Protein AF-A0AAE3HCR5-F1 (afdb_monomer_lite)

Radius of gyration: 21.52 Å; chains: 1; bounding box: 44×26×57 Å

Organism: NCBI:txid502115

Foldseek 3Di:
DVVQADPVRHGDPVDPDDDDDDPVRVVVVVVVVVVLVVLVVVLLVVLLVVLVVVVVVHLAAEDDDDDVVVQQAFAPDWDADPVPRHIDGRGGCNVVCSNNVVVSSQVSNQVVSVVVVHGYD

pLDDT: mean 94.19, std 2.95, range [85.88, 98.5]

Sequence (121 aa):
NPNKYNEDGTIKRENKDRWVKSNKYIKTQNELRELQRKQADIRKQNHEELANYILGLGNKIYVEDMNYKGLQSKAKETTINKKTGKYNKKKRFGKSLANKAPSMFLTILDNKLKFNGEELY

Structure (mmCIF, N/CA/C/O backbone):
data_AF-A0AAE3HCR5-F1
#
_entry.id   AF-A0AAE3HCR5-F1
#
loop_
_atom_site.group_PDB
_atom_site.id
_atom_site.type_symbol
_atom_site.label_atom_id
_atom_site.label_alt_id
_atom_site.label_comp_id
_atom_site.label_asym_id
_atom_site.label_entity_id
_atom_site.label_seq_id
_atom_site.pdbx_PDB_ins_code
_at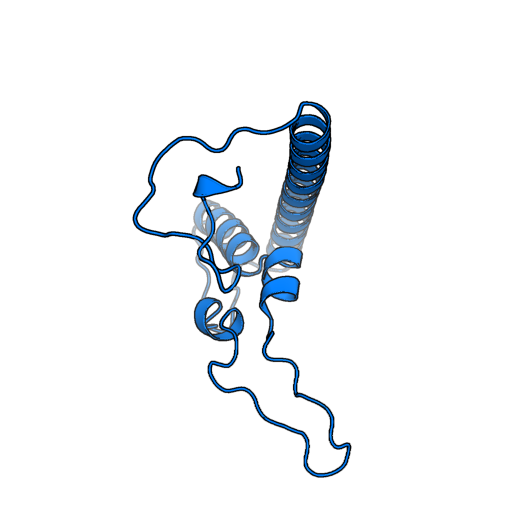om_site.Cartn_x
_atom_site.Cartn_y
_atom_site.Cartn_z
_atom_site.occupancy
_atom_site.B_iso_or_equiv
_atom_site.auth_seq_id
_atom_site.auth_comp_id
_atom_site.auth_asym_id
_atom_site.auth_atom_id
_atom_site.pdbx_PDB_model_num
ATOM 1 N N . ASN A 1 1 ? 21.979 -4.241 -21.817 1.00 88.94 1 ASN A N 1
ATOM 2 C CA . ASN A 1 1 ? 21.307 -5.559 -21.723 1.00 88.94 1 ASN A CA 1
ATOM 3 C C . ASN A 1 1 ? 20.598 -5.989 -23.023 1.00 88.94 1 ASN A C 1
ATOM 5 O O . ASN A 1 1 ? 19.453 -6.415 -22.922 1.00 88.94 1 ASN A O 1
ATOM 9 N N . PRO A 1 2 ? 21.206 -5.929 -24.228 1.00 85.88 2 PRO A N 1
ATOM 10 C CA . PRO A 1 2 ? 20.514 -6.367 -25.455 1.00 85.88 2 PRO A CA 1
ATOM 11 C C . PRO A 1 2 ? 20.067 -7.837 -25.408 1.00 85.88 2 PRO A C 1
ATOM 13 O O . PRO A 1 2 ? 18.926 -8.154 -25.719 1.00 85.88 2 PRO A O 1
ATOM 16 N N . ASN A 1 3 ? 20.910 -8.715 -24.855 1.00 89.19 3 ASN A N 1
ATOM 17 C CA . ASN A 1 3 ? 20.664 -10.163 -24.761 1.00 89.19 3 ASN A CA 1
ATOM 18 C C . ASN A 1 3 ? 19.490 -10.556 -23.837 1.00 89.19 3 ASN A C 1
ATOM 20 O O . ASN A 1 3 ? 19.160 -11.735 -23.720 1.00 89.19 3 ASN A O 1
ATOM 24 N N . LYS A 1 4 ? 18.871 -9.581 -23.156 1.00 91.44 4 LYS A N 1
ATOM 25 C CA . LYS A 1 4 ? 17.709 -9.777 -22.279 1.00 91.44 4 LYS A CA 1
ATOM 26 C C . LYS A 1 4 ? 16.367 -9.634 -22.995 1.00 91.44 4 LYS A C 1
ATOM 28 O O . LYS A 1 4 ? 15.339 -9.860 -22.359 1.00 91.44 4 LYS A O 1
ATOM 33 N N . TYR A 1 5 ? 16.364 -9.275 -24.276 1.00 93.56 5 TYR A N 1
ATOM 34 C CA . TYR A 1 5 ? 15.147 -9.043 -25.049 1.00 93.56 5 TYR A CA 1
ATOM 35 C C . TYR A 1 5 ? 15.050 -9.983 -26.254 1.00 93.56 5 TYR A C 1
ATOM 37 O O . TYR A 1 5 ? 16.062 -10.402 -26.825 1.00 93.56 5 TYR A O 1
ATOM 45 N N . ASN A 1 6 ? 13.816 -10.349 -26.585 1.00 93.19 6 ASN A N 1
ATOM 46 C CA . ASN A 1 6 ? 13.409 -10.976 -27.836 1.00 93.19 6 ASN A CA 1
ATOM 47 C C . ASN A 1 6 ? 13.435 -9.942 -28.966 1.00 93.19 6 ASN A C 1
ATOM 49 O O . ASN A 1 6 ? 13.497 -8.739 -28.710 1.00 93.19 6 ASN A O 1
ATOM 53 N N . GLU A 1 7 ? 13.373 -10.412 -30.209 1.00 91.19 7 GLU A N 1
ATOM 54 C CA . GLU A 1 7 ? 13.332 -9.534 -31.386 1.00 91.19 7 GLU A CA 1
ATOM 55 C C . GLU A 1 7 ? 12.094 -8.625 -31.385 1.00 91.19 7 GLU A C 1
ATOM 57 O O . GLU A 1 7 ? 12.177 -7.465 -31.773 1.00 91.19 7 GLU A O 1
ATOM 62 N N . ASP A 1 8 ? 10.975 -9.103 -30.831 1.00 91.19 8 ASP A N 1
ATOM 63 C CA . ASP A 1 8 ? 9.739 -8.333 -30.624 1.00 91.19 8 ASP A CA 1
ATOM 64 C C . ASP A 1 8 ? 9.812 -7.326 -29.450 1.00 91.19 8 ASP A C 1
ATOM 66 O O . ASP A 1 8 ? 8.821 -6.681 -29.103 1.00 91.19 8 ASP A O 1
ATOM 70 N N . GLY A 1 9 ? 10.975 -7.200 -28.800 1.00 87.75 9 GLY A N 1
ATOM 71 C CA . GLY A 1 9 ? 11.207 -6.305 -27.666 1.00 87.75 9 GLY A CA 1
ATOM 72 C C . GLY A 1 9 ? 10.656 -6.809 -26.329 1.00 87.75 9 GLY A C 1
ATOM 73 O O . GLY A 1 9 ? 10.784 -6.118 -25.312 1.00 87.75 9 GLY A O 1
ATOM 74 N N . THR A 1 10 ? 10.066 -8.006 -26.274 1.00 91.75 10 THR A N 1
ATOM 75 C CA . THR A 1 10 ? 9.636 -8.614 -25.010 1.00 91.75 10 THR A CA 1
ATOM 76 C C . THR A 1 10 ? 10.829 -9.159 -24.222 1.00 91.75 10 THR A C 1
ATOM 78 O O . THR A 1 10 ? 11.900 -9.423 -24.762 1.00 91.75 10 THR A O 1
ATOM 81 N N . ILE A 1 11 ? 10.688 -9.296 -22.901 1.00 92.94 11 ILE A N 1
ATOM 82 C CA . ILE A 1 11 ? 11.777 -9.795 -22.049 1.00 92.94 11 ILE A CA 1
ATOM 83 C C . ILE A 1 11 ? 11.957 -11.305 -22.266 1.00 92.94 11 ILE A C 1
ATOM 85 O O . ILE A 1 11 ? 11.013 -12.074 -22.061 1.00 92.94 11 ILE A O 1
ATOM 89 N N . LYS A 1 12 ? 13.190 -11.734 -22.563 1.00 93.88 12 LYS A N 1
ATOM 90 C CA . LYS A 1 12 ? 13.605 -13.146 -22.594 1.00 93.88 12 LYS A CA 1
ATOM 91 C C . LYS A 1 12 ? 13.543 -13.741 -21.189 1.00 93.88 12 LYS A C 1
ATOM 93 O O . LYS A 1 12 ? 14.440 -13.517 -20.378 1.00 93.88 12 LYS A O 1
ATOM 98 N N . ARG A 1 13 ? 12.485 -14.501 -20.892 1.00 90.38 13 ARG A N 1
ATOM 99 C CA . ARG A 1 13 ? 12.253 -15.094 -19.558 1.00 90.38 13 ARG A CA 1
ATOM 100 C C . ARG A 1 13 ? 13.227 -16.219 -19.206 1.00 90.38 13 ARG A C 1
ATOM 102 O O . ARG A 1 13 ? 13.480 -16.446 -18.028 1.00 90.38 13 ARG A O 1
ATOM 109 N N . GLU A 1 14 ? 13.767 -16.898 -20.211 1.00 91.44 14 GLU A N 1
ATOM 110 C CA . GLU A 1 14 ? 14.727 -17.995 -20.040 1.00 91.44 14 GLU A CA 1
ATOM 111 C C . GLU A 1 14 ?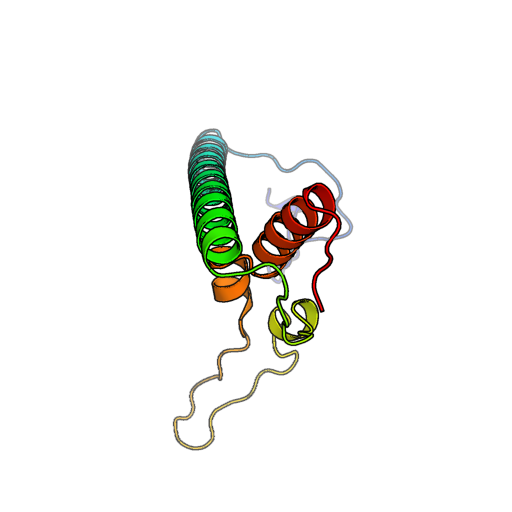 16.097 -17.496 -19.564 1.00 91.44 14 GLU A C 1
ATOM 113 O O . GLU A 1 14 ? 16.792 -18.186 -18.821 1.00 91.44 14 GLU A O 1
ATOM 118 N N . ASN A 1 15 ? 16.469 -16.263 -19.927 1.00 90.38 15 ASN A N 1
ATOM 119 C CA . ASN A 1 15 ? 17.758 -15.694 -19.559 1.00 90.38 15 ASN A CA 1
ATOM 120 C C . ASN A 1 15 ? 17.747 -15.152 -18.114 1.00 90.38 15 ASN A C 1
ATOM 122 O O . ASN A 1 15 ? 17.312 -14.023 -17.848 1.00 90.38 15 ASN A O 1
ATOM 126 N N . LYS A 1 16 ? 18.331 -15.928 -17.193 1.00 88.62 16 LYS A N 1
ATOM 127 C CA . LYS A 1 16 ? 18.408 -15.636 -15.749 1.00 88.62 16 LYS A CA 1
ATOM 128 C C . LYS A 1 16 ? 19.641 -14.840 -15.299 1.00 88.62 16 LYS A C 1
ATOM 13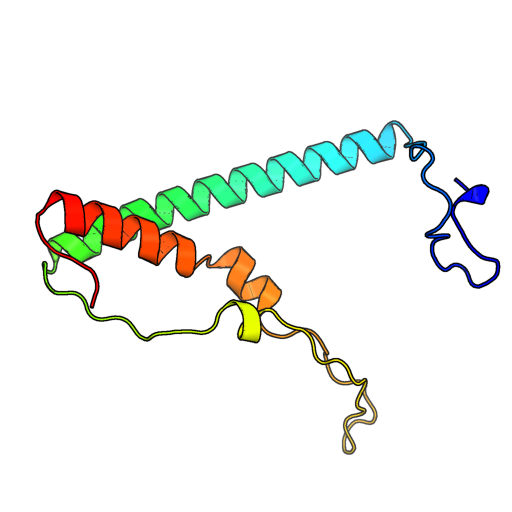0 O O . LYS A 1 16 ? 19.761 -14.565 -14.107 1.00 88.62 16 LYS A O 1
ATOM 135 N N . ASP A 1 17 ? 20.518 -14.416 -16.212 1.00 91.25 17 ASP A N 1
ATOM 136 C CA . ASP A 1 17 ? 21.712 -13.632 -15.851 1.00 91.25 17 ASP A CA 1
ATOM 137 C C . ASP A 1 17 ? 21.361 -12.341 -15.091 1.00 91.25 17 ASP A C 1
ATOM 139 O O . ASP A 1 17 ? 20.255 -11.794 -15.199 1.00 91.25 17 ASP A O 1
ATOM 143 N N . ARG A 1 18 ? 22.321 -11.785 -14.354 1.00 90.06 18 ARG A N 1
ATOM 144 C CA . ARG A 1 18 ? 22.108 -10.513 -13.655 1.00 90.06 18 ARG A CA 1
ATOM 145 C C . ARG A 1 18 ? 21.920 -9.364 -14.652 1.00 90.06 18 ARG A C 1
ATOM 147 O O . ARG A 1 18 ? 22.567 -9.299 -15.692 1.00 90.06 18 ARG A O 1
ATOM 154 N N . TRP A 1 19 ? 21.033 -8.427 -14.319 1.00 92.06 19 TRP A N 1
ATOM 155 C CA . TRP A 1 19 ? 20.869 -7.195 -15.091 1.00 92.06 19 TRP A CA 1
ATOM 156 C C . TRP A 1 19 ? 22.067 -6.275 -14.866 1.00 92.06 19 TRP A C 1
ATOM 158 O O . TRP A 1 19 ? 22.335 -5.885 -13.729 1.00 92.06 19 TRP A O 1
ATOM 168 N N . VAL A 1 20 ? 22.733 -5.862 -15.944 1.00 93.81 20 VAL A N 1
ATOM 169 C CA . VAL A 1 20 ? 23.766 -4.825 -15.878 1.00 93.81 20 VAL A CA 1
ATOM 170 C C . VAL A 1 20 ? 23.069 -3.470 -15.795 1.00 93.81 20 VAL A C 1
ATOM 172 O O . VAL A 1 20 ? 22.333 -3.079 -16.704 1.00 93.81 20 VAL A O 1
ATOM 175 N N . LYS A 1 21 ? 23.253 -2.758 -14.685 1.00 94.38 21 LYS A N 1
ATOM 176 C CA . LYS A 1 21 ? 22.616 -1.462 -14.421 1.00 94.38 21 LYS A CA 1
ATOM 177 C C . LYS A 1 21 ? 23.658 -0.354 -14.505 1.00 94.38 21 LYS A C 1
ATOM 179 O O . LYS A 1 21 ? 24.747 -0.503 -13.968 1.00 94.38 21 LYS A O 1
ATOM 184 N N . SER A 1 22 ? 23.320 0.760 -15.151 1.00 95.81 22 SER A N 1
ATOM 185 C CA . SER A 1 22 ? 24.189 1.941 -15.159 1.00 95.81 22 SER A CA 1
ATOM 186 C C . SER A 1 22 ? 24.161 2.653 -13.803 1.00 95.81 22 SER A C 1
ATOM 188 O O . SER A 1 22 ? 23.160 2.595 -13.084 1.00 95.81 22 SER A O 1
ATOM 190 N N . ASN A 1 23 ? 25.220 3.397 -13.475 1.00 97.44 23 ASN A N 1
ATOM 191 C CA . ASN A 1 23 ? 25.289 4.172 -12.228 1.00 97.44 23 ASN A CA 1
ATOM 192 C C . ASN A 1 23 ? 24.119 5.161 -12.093 1.00 97.44 23 ASN A C 1
ATOM 194 O O . ASN A 1 23 ? 23.521 5.281 -11.024 1.00 97.44 23 ASN A O 1
ATOM 198 N N . LYS A 1 24 ? 23.721 5.805 -13.200 1.00 97.56 24 LYS A N 1
ATOM 199 C CA . LYS A 1 24 ? 22.550 6.695 -13.239 1.00 97.56 24 LYS A CA 1
ATOM 200 C C . LYS A 1 24 ? 21.255 5.955 -12.892 1.00 97.56 24 LYS A C 1
ATOM 202 O O . LYS A 1 24 ? 20.471 6.454 -12.093 1.00 97.56 24 LYS A O 1
ATOM 207 N N . TYR A 1 25 ? 21.051 4.756 -13.443 1.00 96.50 25 TYR A N 1
ATOM 208 C CA . TYR A 1 25 ? 19.881 3.935 -13.121 1.00 96.50 25 TYR A CA 1
ATOM 209 C C . TYR A 1 25 ? 19.849 3.555 -11.636 1.00 96.50 25 TYR A C 1
ATOM 211 O O . TYR A 1 25 ? 18.803 3.662 -10.999 1.00 96.50 25 TYR A O 1
ATOM 219 N N . ILE A 1 26 ? 20.990 3.140 -11.073 1.00 97.69 26 ILE A N 1
ATOM 220 C CA . ILE A 1 26 ? 21.098 2.777 -9.651 1.00 97.69 26 ILE A CA 1
ATOM 221 C C . ILE A 1 26 ? 20.740 3.974 -8.764 1.00 97.69 26 ILE A C 1
ATOM 223 O O . ILE A 1 26 ? 19.964 3.815 -7.821 1.00 97.69 26 ILE A O 1
ATOM 227 N N . LYS A 1 27 ? 21.238 5.172 -9.097 1.00 98.25 27 LYS A N 1
ATOM 228 C CA . LYS A 1 27 ? 20.910 6.410 -8.379 1.00 98.25 27 LYS A CA 1
ATOM 229 C C . LYS A 1 27 ? 19.400 6.666 -8.356 1.00 98.25 27 LYS A C 1
ATOM 231 O O . LYS A 1 27 ? 18.821 6.751 -7.276 1.00 98.25 27 LYS A O 1
ATOM 236 N N . THR A 1 28 ? 18.745 6.678 -9.518 1.00 98.12 28 THR A N 1
ATOM 237 C CA . THR A 1 28 ? 17.287 6.876 -9.610 1.00 98.12 28 THR A CA 1
ATOM 238 C C . THR A 1 28 ? 16.501 5.779 -8.885 1.00 98.12 28 THR A C 1
ATOM 240 O O . THR A 1 28 ? 15.486 6.054 -8.247 1.00 98.12 28 THR A O 1
ATOM 243 N N . GLN A 1 29 ? 16.965 4.527 -8.937 1.00 97.38 29 GLN A N 1
ATOM 244 C CA . GLN A 1 29 ? 16.333 3.426 -8.210 1.00 97.38 29 GLN A CA 1
ATOM 245 C C . GLN A 1 29 ? 16.386 3.646 -6.687 1.00 97.38 29 GLN A C 1
ATOM 247 O O . GLN A 1 29 ? 15.401 3.379 -5.997 1.00 97.38 29 GLN A O 1
ATOM 252 N N . ASN A 1 30 ? 17.516 4.125 -6.160 1.00 98.25 30 ASN A N 1
ATOM 253 C CA . ASN A 1 30 ? 17.672 4.421 -4.735 1.00 98.25 30 ASN A CA 1
ATOM 254 C C . ASN A 1 30 ? 16.818 5.623 -4.305 1.00 98.25 30 ASN A C 1
ATOM 256 O O . ASN A 1 30 ? 16.167 5.555 -3.267 1.00 98.25 30 ASN A O 1
ATOM 260 N N . GLU A 1 31 ? 16.746 6.675 -5.123 1.00 98.44 31 GLU A N 1
ATOM 261 C CA . GLU A 1 31 ? 15.861 7.825 -4.880 1.00 98.44 31 GLU A CA 1
ATOM 262 C C . GLU A 1 31 ? 14.391 7.389 -4.798 1.00 98.44 31 GLU A C 1
ATOM 264 O O . GLU A 1 31 ? 13.683 7.737 -3.852 1.00 98.44 31 GLU A O 1
ATOM 269 N N . LEU A 1 32 ? 13.939 6.552 -5.739 1.00 97.81 32 LEU A N 1
ATOM 270 C CA . LEU A 1 32 ? 12.589 5.993 -5.712 1.00 97.81 32 LEU A CA 1
ATOM 271 C C . LEU A 1 32 ? 12.342 5.154 -4.450 1.00 97.81 32 LEU A C 1
ATOM 273 O O . LEU A 1 32 ? 11.270 5.264 -3.852 1.00 97.81 32 LEU A O 1
ATOM 277 N N . ARG A 1 33 ? 13.318 4.336 -4.036 1.00 97.94 33 ARG A N 1
ATOM 278 C CA . ARG A 1 33 ? 13.222 3.528 -2.812 1.00 97.94 33 ARG A CA 1
ATOM 279 C C . ARG A 1 33 ? 13.037 4.415 -1.583 1.00 97.94 33 ARG A C 1
ATOM 281 O O . ARG A 1 33 ? 12.136 4.150 -0.792 1.00 97.94 33 ARG A O 1
ATOM 288 N N . GLU A 1 34 ? 13.835 5.470 -1.444 1.00 98.44 34 GLU A N 1
ATOM 289 C CA . GLU A 1 34 ? 13.727 6.386 -0.303 1.00 98.44 34 GLU A CA 1
ATOM 290 C C . GLU A 1 34 ? 12.383 7.114 -0.267 1.00 98.44 34 GLU A C 1
ATOM 292 O O . GLU A 1 34 ? 11.770 7.232 0.794 1.00 98.44 34 GLU A O 1
ATOM 297 N N . LEU A 1 35 ? 11.870 7.548 -1.420 1.00 97.88 35 LEU A N 1
ATOM 298 C CA . LEU A 1 35 ? 10.535 8.146 -1.499 1.00 97.88 35 LEU A CA 1
ATOM 299 C C . LEU A 1 35 ? 9.445 7.157 -1.071 1.00 97.88 35 LEU A C 1
ATOM 301 O O . LEU A 1 35 ? 8.534 7.518 -0.328 1.00 97.88 35 LEU A O 1
ATOM 305 N N . GLN A 1 36 ? 9.540 5.903 -1.514 1.00 96.31 36 GLN A N 1
ATOM 306 C CA . GLN A 1 36 ? 8.587 4.858 -1.144 1.00 96.31 36 GLN A CA 1
ATOM 307 C C . GLN A 1 36 ? 8.654 4.508 0.345 1.00 96.31 36 GLN A C 1
ATOM 309 O O . GLN A 1 36 ? 7.598 4.327 0.953 1.00 96.31 36 GLN A O 1
ATOM 314 N N . ARG A 1 37 ? 9.858 4.464 0.933 1.00 97.94 37 ARG A N 1
ATOM 315 C CA . ARG A 1 37 ? 10.061 4.267 2.375 1.00 97.94 37 ARG A CA 1
ATOM 316 C C . ARG A 1 37 ? 9.386 5.380 3.171 1.00 97.94 37 ARG A C 1
ATOM 318 O O . ARG A 1 37 ? 8.507 5.089 3.971 1.00 97.94 37 ARG A O 1
ATOM 325 N N . LYS A 1 38 ? 9.694 6.646 2.865 1.00 98.06 38 LYS A N 1
ATOM 326 C CA . LYS A 1 38 ? 9.074 7.811 3.525 1.00 98.06 38 LYS A CA 1
ATOM 327 C C . LYS A 1 38 ? 7.548 7.779 3.435 1.00 98.06 38 LYS A C 1
ATOM 329 O O . LYS A 1 38 ? 6.862 8.022 4.419 1.00 98.06 38 LYS A O 1
ATOM 334 N N . GLN A 1 39 ? 7.001 7.439 2.267 1.00 96.31 39 GLN A N 1
ATOM 335 C CA . GLN A 1 39 ? 5.553 7.304 2.108 1.00 96.31 39 GLN A CA 1
ATOM 336 C C . GLN A 1 39 ? 4.968 6.157 2.942 1.00 96.31 39 GLN A C 1
ATOM 338 O O . GLN A 1 39 ? 3.832 6.267 3.390 1.00 96.31 39 GLN A O 1
ATOM 343 N N . ALA A 1 40 ? 5.688 5.044 3.106 1.00 96.44 40 ALA A N 1
ATOM 344 C CA . ALA A 1 40 ? 5.247 3.940 3.954 1.00 96.44 40 ALA A CA 1
ATOM 345 C C . ALA A 1 40 ? 5.245 4.331 5.435 1.00 96.44 40 ALA A C 1
ATOM 347 O O . ALA A 1 40 ? 4.253 4.067 6.110 1.00 96.44 40 ALA A O 1
ATOM 348 N N . ASP A 1 41 ? 6.290 5.024 5.887 1.00 97.81 41 ASP A N 1
ATOM 349 C CA . ASP A 1 41 ? 6.416 5.503 7.265 1.00 97.81 41 ASP A CA 1
ATOM 350 C C . ASP A 1 41 ? 5.279 6.475 7.615 1.00 97.81 41 ASP A C 1
ATOM 352 O O . ASP A 1 41 ? 4.574 6.264 8.599 1.00 97.81 41 ASP A O 1
ATOM 356 N N . ILE A 1 42 ? 5.007 7.459 6.745 1.00 97.31 42 ILE A N 1
ATOM 357 C CA . ILE A 1 42 ? 3.894 8.412 6.925 1.00 97.31 42 ILE A CA 1
ATOM 358 C C . ILE A 1 42 ? 2.544 7.688 6.980 1.00 97.31 42 ILE A C 1
ATOM 360 O O . ILE A 1 42 ? 1.710 7.995 7.825 1.00 97.31 42 ILE A O 1
ATOM 364 N N . ARG A 1 43 ? 2.304 6.706 6.098 1.00 97.19 43 ARG A N 1
ATOM 365 C CA . ARG A 1 43 ? 1.049 5.935 6.133 1.00 97.19 43 ARG A CA 1
ATOM 366 C C . ARG A 1 43 ? 0.888 5.186 7.448 1.00 97.19 43 ARG A C 1
ATOM 368 O O . ARG A 1 43 ? -0.205 5.191 7.997 1.00 97.19 43 ARG A O 1
ATOM 375 N N . LYS A 1 44 ? 1.956 4.549 7.936 1.00 97.94 44 LYS A N 1
ATOM 376 C CA . LYS A 1 44 ? 1.921 3.836 9.212 1.00 97.94 44 LYS A CA 1
ATOM 377 C C . LYS A 1 44 ? 1.616 4.801 10.354 1.00 97.94 44 LYS A C 1
ATOM 379 O O . LYS A 1 44 ? 0.713 4.522 11.128 1.00 97.94 44 LYS A O 1
ATOM 384 N N . GLN A 1 45 ? 2.311 5.935 10.418 1.00 98.25 45 GLN A N 1
ATOM 385 C CA . GLN A 1 45 ? 2.089 6.942 11.453 1.00 98.25 45 GLN A CA 1
ATOM 386 C C . GLN A 1 45 ? 0.637 7.440 11.462 1.00 98.25 45 GLN A C 1
ATOM 388 O O . GLN A 1 45 ? -0.021 7.379 12.495 1.00 98.25 45 GLN A O 1
ATOM 393 N N . ASN A 1 46 ? 0.106 7.832 10.302 1.00 98.19 46 ASN A N 1
ATOM 394 C CA . ASN A 1 46 ? -1.279 8.294 10.192 1.00 98.19 46 ASN A CA 1
ATOM 395 C C . ASN A 1 46 ? -2.287 7.218 10.633 1.00 98.19 46 ASN A C 1
ATOM 397 O O . ASN A 1 46 ? -3.318 7.534 11.219 1.00 98.19 46 ASN A O 1
ATOM 401 N N . HIS A 1 47 ? -2.004 5.945 10.343 1.00 98.50 47 HIS A N 1
ATOM 402 C CA . HIS A 1 47 ? -2.859 4.826 10.744 1.00 98.50 47 HIS A CA 1
ATOM 403 C C . HIS A 1 47 ? -2.818 4.566 12.249 1.00 98.50 47 HIS A C 1
ATOM 405 O O . HIS A 1 47 ? -3.855 4.270 12.832 1.00 98.50 47 HIS A O 1
ATOM 411 N N . GLU A 1 48 ? -1.652 4.700 12.880 1.00 98.19 48 GLU A N 1
ATOM 412 C CA . GLU A 1 48 ? -1.503 4.614 14.338 1.00 98.19 48 GLU A CA 1
ATOM 413 C C . GLU A 1 48 ? -2.279 5.734 15.044 1.00 98.19 48 GLU A C 1
ATOM 415 O O . GLU A 1 48 ? -3.014 5.469 15.996 1.00 98.19 48 GLU A O 1
ATOM 420 N N . GLU A 1 49 ? -2.156 6.970 14.549 1.00 98.38 49 GLU A N 1
ATOM 421 C CA . GLU A 1 49 ? -2.886 8.137 15.059 1.00 98.38 49 GLU A CA 1
ATOM 422 C C . GLU A 1 49 ? -4.402 7.952 14.919 1.00 98.38 49 GLU A C 1
ATOM 424 O O . GLU A 1 49 ? -5.142 8.129 15.888 1.00 98.38 49 GLU A O 1
ATOM 429 N N . LEU A 1 50 ? -4.863 7.521 13.741 1.00 97.94 50 LEU A N 1
ATOM 430 C CA . LEU A 1 50 ? -6.276 7.252 13.489 1.00 97.94 50 LEU A CA 1
ATOM 431 C C . LEU A 1 50 ? -6.815 6.126 14.380 1.00 97.94 50 LEU A C 1
ATOM 433 O O . LEU A 1 50 ? -7.919 6.239 14.905 1.00 97.94 50 LEU A O 1
ATOM 437 N N . ALA A 1 51 ? -6.048 5.052 14.570 1.00 97.44 51 ALA A N 1
ATOM 438 C CA . ALA A 1 51 ? -6.463 3.948 15.425 1.00 97.44 51 ALA A CA 1
ATOM 439 C C . ALA A 1 51 ? -6.598 4.395 16.889 1.00 97.44 51 ALA A C 1
ATOM 441 O O . ALA A 1 51 ? -7.604 4.095 17.523 1.00 97.44 51 ALA A O 1
ATOM 442 N N . ASN A 1 52 ? -5.642 5.176 17.405 1.00 97.00 52 ASN A N 1
ATOM 443 C CA . ASN A 1 52 ? -5.737 5.748 18.752 1.00 97.00 52 ASN A CA 1
ATOM 444 C C . ASN A 1 52 ? -6.961 6.666 18.898 1.00 97.00 52 ASN A C 1
ATOM 446 O O . ASN A 1 52 ? -7.657 6.599 19.908 1.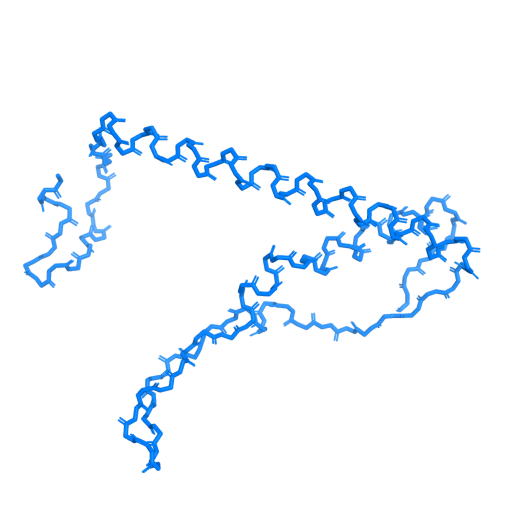00 97.00 52 ASN A O 1
ATOM 450 N N . TYR A 1 53 ? -7.238 7.498 17.888 1.00 97.94 53 TYR A N 1
ATOM 451 C CA . TYR A 1 53 ? -8.421 8.355 17.878 1.00 97.94 53 TYR A CA 1
ATOM 452 C C . TYR A 1 53 ? -9.715 7.538 17.966 1.00 97.94 53 TYR A C 1
ATOM 454 O O . TYR A 1 53 ? -10.563 7.830 18.803 1.00 97.94 53 TYR A O 1
ATOM 462 N N . ILE A 1 54 ? -9.846 6.483 17.157 1.00 96.38 54 ILE A N 1
ATOM 463 C CA . ILE A 1 54 ? -11.041 5.630 17.150 1.00 96.38 54 ILE A CA 1
ATOM 464 C C . ILE A 1 54 ? -11.221 4.902 18.486 1.00 96.38 54 ILE A C 1
ATOM 466 O O . ILE A 1 54 ? -12.338 4.846 18.989 1.00 96.38 54 ILE A O 1
ATOM 470 N N . LEU A 1 55 ? -10.141 4.410 19.101 1.00 94.94 55 LEU A N 1
ATOM 471 C CA . LEU A 1 55 ? -10.212 3.790 20.431 1.00 94.94 55 LEU A CA 1
ATOM 472 C C . LEU A 1 55 ? -10.670 4.769 21.515 1.00 94.94 55 LEU A C 1
ATOM 474 O O . LEU A 1 55 ? -11.319 4.362 22.473 1.00 94.94 55 LEU A O 1
ATOM 478 N N . GLY A 1 56 ? -10.363 6.059 21.355 1.00 95.06 56 GLY A N 1
ATOM 479 C CA . GLY A 1 56 ? -10.893 7.112 22.220 1.00 95.06 56 GLY A CA 1
ATOM 480 C C . GLY A 1 56 ? -12.400 7.342 22.060 1.00 95.06 56 GLY A C 1
ATOM 481 O O . GLY A 1 56 ? -13.025 7.884 22.966 1.00 95.06 56 GLY A O 1
ATOM 482 N N . LEU A 1 57 ? -12.991 6.929 20.933 1.00 95.56 57 LEU A N 1
ATOM 483 C CA . LEU A 1 57 ? -14.432 7.026 20.680 1.00 95.56 57 LEU A CA 1
ATOM 484 C C . LEU A 1 57 ? -15.200 5.794 21.176 1.00 95.56 57 LEU A C 1
ATOM 486 O O . LEU A 1 57 ? -16.367 5.917 21.543 1.00 95.56 57 LEU A O 1
ATOM 490 N N . GLY A 1 58 ? -14.574 4.616 21.185 1.00 92.75 58 GLY A N 1
ATOM 491 C CA . GLY A 1 58 ? -15.201 3.386 21.657 1.00 92.75 58 GLY A CA 1
ATOM 492 C C . GLY A 1 58 ? -14.352 2.135 21.439 1.00 92.75 58 GLY A C 1
ATOM 493 O O . GLY A 1 58 ? -13.342 2.150 20.739 1.00 92.75 58 GLY A O 1
ATOM 494 N N . ASN A 1 59 ? -14.792 1.034 22.047 1.00 89.31 59 ASN A N 1
ATOM 495 C CA . ASN A 1 59 ? -14.088 -0.251 22.062 1.00 89.31 59 ASN A CA 1
ATOM 496 C C . ASN A 1 59 ? -14.730 -1.333 21.174 1.00 89.31 59 ASN A C 1
ATOM 498 O O . ASN A 1 59 ? -14.064 -2.304 20.839 1.00 89.31 59 ASN A O 1
ATOM 502 N N . LYS A 1 60 ? -15.993 -1.163 20.757 1.00 94.25 60 LYS A N 1
ATOM 503 C CA . LYS A 1 60 ? -16.673 -2.067 19.815 1.00 94.25 60 LYS A CA 1
ATOM 504 C C . LYS A 1 60 ? -16.659 -1.481 18.412 1.00 94.25 60 LYS A C 1
ATOM 506 O O . LYS A 1 60 ? -17.313 -0.469 18.161 1.00 94.25 60 LYS A O 1
ATOM 511 N N . ILE A 1 61 ? -15.924 -2.120 17.508 1.00 94.56 61 ILE A N 1
ATOM 512 C CA . ILE A 1 61 ? -15.693 -1.617 16.152 1.00 94.56 61 ILE A CA 1
ATOM 513 C C . ILE A 1 61 ? -16.091 -2.685 15.142 1.00 94.56 61 ILE A C 1
ATOM 515 O O . ILE A 1 61 ? -15.593 -3.802 15.213 1.00 94.56 61 ILE A O 1
ATOM 519 N N . TYR A 1 62 ? -16.944 -2.300 14.192 1.00 95.00 62 TYR A N 1
ATOM 520 C CA . TYR A 1 62 ? -17.389 -3.144 13.086 1.00 95.00 62 TYR A CA 1
ATOM 521 C C . TYR A 1 62 ? -16.797 -2.640 11.771 1.00 95.00 62 TYR A C 1
ATOM 523 O O . TYR A 1 62 ? -16.792 -1.429 11.518 1.00 95.00 62 TYR A O 1
ATOM 531 N N . VAL A 1 63 ? -16.328 -3.548 10.921 1.00 94.38 63 VAL A N 1
ATOM 532 C CA . VAL A 1 63 ? -15.778 -3.238 9.601 1.00 94.38 63 VAL A CA 1
ATOM 533 C C . VAL A 1 63 ? -16.391 -4.112 8.513 1.00 94.38 63 VAL A C 1
ATOM 535 O O . VAL A 1 63 ? -16.838 -5.230 8.738 1.00 94.38 63 VAL A O 1
ATOM 538 N N . GLU A 1 64 ? -16.389 -3.603 7.286 1.00 93.56 64 GLU A N 1
ATOM 539 C CA . GLU A 1 64 ? -16.807 -4.390 6.129 1.00 93.56 64 GLU A CA 1
ATOM 540 C C . GLU A 1 64 ? -15.681 -5.330 5.677 1.00 93.56 64 GLU A C 1
ATOM 542 O O . GLU A 1 64 ? -14.543 -4.893 5.456 1.00 93.56 64 GLU A O 1
ATOM 547 N N . ASP A 1 65 ? -16.004 -6.608 5.457 1.00 90.19 65 ASP A N 1
ATOM 548 C CA . ASP A 1 65 ? -15.075 -7.532 4.806 1.00 90.19 65 ASP A CA 1
ATOM 549 C C . ASP A 1 65 ? -14.895 -7.150 3.326 1.00 90.19 65 ASP A C 1
ATOM 551 O O . ASP A 1 65 ? -15.844 -7.047 2.542 1.00 90.19 65 ASP A O 1
ATOM 555 N N . MET A 1 66 ? -13.641 -6.928 2.926 1.00 90.69 66 MET A N 1
ATOM 556 C CA . MET A 1 66 ? -13.275 -6.486 1.585 1.00 90.69 66 MET A CA 1
ATOM 557 C C . MET A 1 66 ? -12.182 -7.355 0.968 1.00 90.69 66 MET A C 1
ATOM 559 O O . MET A 1 66 ? -11.054 -7.453 1.455 1.00 90.69 66 MET A O 1
ATOM 563 N N . ASN A 1 67 ? -12.436 -7.835 -0.253 1.00 93.06 67 ASN A N 1
ATOM 564 C CA . ASN A 1 67 ?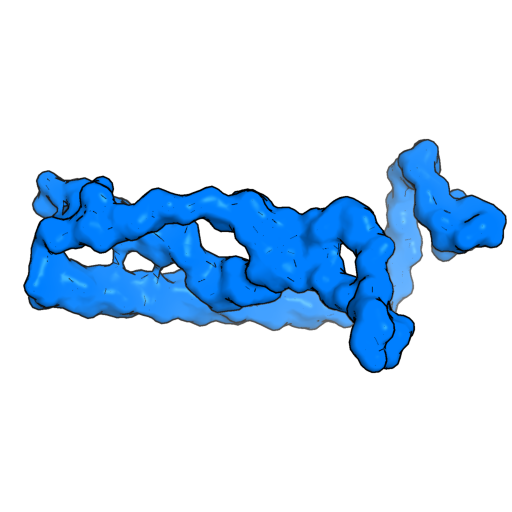 -11.416 -8.505 -1.057 1.00 93.06 67 ASN A CA 1
ATOM 565 C C . ASN A 1 67 ? -10.462 -7.500 -1.738 1.00 93.06 67 ASN A C 1
ATOM 567 O O . ASN A 1 67 ? -10.569 -7.197 -2.937 1.00 93.06 67 ASN A O 1
ATOM 571 N N . TYR A 1 68 ? -9.468 -7.013 -0.989 1.00 92.88 68 TYR A N 1
ATOM 572 C CA . TYR A 1 68 ? -8.459 -6.075 -1.498 1.00 92.88 68 TYR A CA 1
ATOM 573 C C . TYR A 1 68 ? -7.658 -6.629 -2.686 1.00 92.88 68 TYR A C 1
ATOM 575 O O . TYR A 1 68 ? -7.332 -5.882 -3.613 1.00 92.88 68 TYR A O 1
ATOM 583 N N . LYS A 1 69 ? -7.385 -7.941 -2.721 1.00 91.75 69 LYS A N 1
ATOM 584 C CA . LYS A 1 69 ? -6.689 -8.597 -3.844 1.00 91.75 69 LYS A CA 1
ATOM 585 C C . LYS A 1 69 ? -7.516 -8.522 -5.131 1.00 91.75 69 LYS A C 1
ATOM 587 O O . LYS A 1 69 ? -6.983 -8.219 -6.202 1.00 91.75 69 LYS A O 1
ATOM 592 N N . GLY A 1 70 ? -8.828 -8.720 -5.023 1.00 92.44 70 GLY A N 1
ATOM 593 C CA . GLY A 1 70 ? -9.778 -8.544 -6.119 1.00 92.44 70 GLY A CA 1
ATOM 594 C C . GLY A 1 70 ? -9.803 -7.105 -6.637 1.00 92.44 70 GLY A C 1
ATOM 595 O O . GLY A 1 70 ? -9.734 -6.881 -7.848 1.00 92.44 70 GLY A O 1
ATOM 596 N N . LEU A 1 71 ? -9.808 -6.119 -5.738 1.00 92.00 71 LEU A N 1
ATOM 597 C CA . LEU A 1 71 ? -9.778 -4.694 -6.092 1.00 92.00 71 LEU A CA 1
ATOM 598 C C . LEU A 1 71 ? -8.449 -4.249 -6.728 1.00 92.00 71 LEU A C 1
ATOM 600 O O . LEU A 1 71 ? -8.434 -3.346 -7.571 1.00 92.00 71 LEU A O 1
ATOM 604 N N . GLN A 1 72 ? -7.3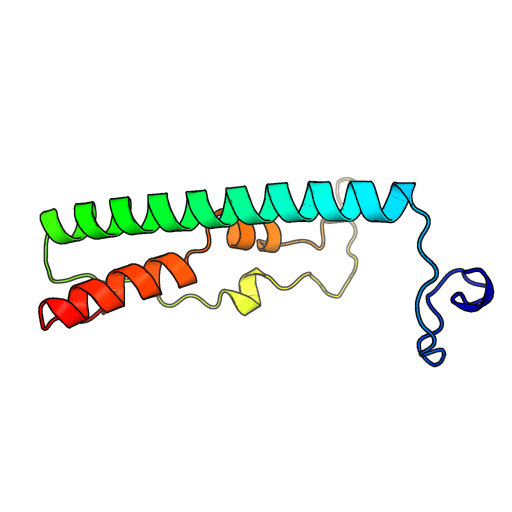38 -4.885 -6.352 1.00 92.88 72 GLN A N 1
ATOM 605 C CA . GLN A 1 72 ? -6.016 -4.624 -6.923 1.00 92.88 72 GLN A CA 1
ATOM 606 C C . GLN A 1 72 ? -5.891 -5.137 -8.365 1.00 92.88 72 GLN A C 1
ATOM 608 O O . GLN A 1 72 ? -5.153 -4.551 -9.163 1.00 92.88 72 GLN A O 1
ATOM 613 N N . SER A 1 73 ? -6.599 -6.219 -8.699 1.00 92.62 73 SER A N 1
ATOM 614 C CA . SER A 1 73 ? -6.484 -6.887 -9.996 1.00 92.62 73 SER A CA 1
ATOM 615 C C . SER A 1 73 ? -6.812 -5.955 -11.170 1.00 92.62 73 SER A C 1
ATOM 617 O O . SER A 1 73 ? -7.709 -5.116 -11.106 1.00 92.62 73 SER A O 1
ATOM 619 N N . LYS A 1 74 ? -6.062 -6.077 -12.269 1.00 91.88 74 LYS A N 1
ATOM 620 C CA . LYS A 1 74 ? -6.376 -5.381 -13.526 1.00 91.88 74 LYS A CA 1
ATOM 621 C C . LYS A 1 74 ? -7.324 -6.228 -14.375 1.00 91.88 74 LYS A C 1
ATOM 623 O O . LYS A 1 74 ? -7.266 -7.454 -14.310 1.00 91.88 74 LYS A O 1
ATOM 628 N N . ALA A 1 75 ? -8.120 -5.590 -15.231 1.00 91.44 75 ALA A N 1
ATOM 629 C CA . ALA A 1 75 ? -8.874 -6.310 -16.257 1.00 91.44 75 ALA A CA 1
ATOM 630 C C . ALA A 1 75 ? -7.913 -7.092 -17.175 1.00 91.44 75 ALA A C 1
ATOM 632 O O . ALA A 1 75 ? -6.852 -6.574 -17.551 1.00 91.44 75 ALA A O 1
ATOM 633 N N . LYS A 1 76 ? -8.271 -8.336 -17.516 1.00 90.38 76 LYS A N 1
ATOM 634 C CA . LYS A 1 76 ? -7.485 -9.185 -18.427 1.00 90.38 76 LYS A CA 1
ATOM 635 C C . LYS A 1 76 ? -7.647 -8.733 -19.869 1.00 90.38 76 LYS A C 1
ATOM 637 O O . LYS A 1 76 ? -6.644 -8.471 -20.530 1.00 90.38 76 LYS A O 1
ATOM 642 N N . GLU A 1 77 ? -8.886 -8.507 -20.281 1.00 93.06 77 GLU A N 1
ATOM 643 C CA . GLU A 1 77 ? -9.213 -8.107 -21.643 1.00 93.06 77 GLU A CA 1
ATOM 644 C C . GLU A 1 77 ? -9.042 -6.610 -21.872 1.00 93.06 77 GLU A C 1
ATOM 646 O O . GLU A 1 77 ? -9.200 -5.779 -20.971 1.00 93.06 77 GLU A O 1
ATOM 651 N N . THR A 1 78 ? -8.661 -6.269 -23.097 1.00 92.81 78 THR A N 1
ATOM 652 C CA . THR A 1 78 ? -8.615 -4.887 -23.568 1.00 92.81 78 THR A CA 1
ATOM 653 C C . THR A 1 78 ? -9.935 -4.591 -24.262 1.00 92.81 78 THR A C 1
ATOM 655 O O . THR A 1 78 ? -10.274 -5.236 -25.246 1.00 92.81 78 THR A O 1
ATOM 658 N N . THR A 1 79 ? -10.683 -3.618 -23.753 1.00 93.88 79 THR A N 1
ATOM 659 C CA . THR A 1 79 ? -11.972 -3.217 -24.326 1.00 93.88 79 THR A CA 1
ATOM 660 C C . THR A 1 79 ? -11.904 -1.782 -24.831 1.00 93.88 79 THR A C 1
ATOM 662 O O . THR A 1 79 ? -11.186 -0.947 -24.273 1.00 93.88 79 THR A O 1
ATOM 665 N N . ILE A 1 80 ? -12.650 -1.498 -25.895 1.00 95.00 80 ILE A N 1
ATOM 666 C CA . ILE A 1 80 ? -12.775 -0.162 -26.480 1.00 95.00 80 ILE A CA 1
ATOM 667 C C . ILE A 1 80 ? -14.146 0.390 -26.105 1.00 95.00 80 ILE A C 1
ATOM 669 O O . ILE A 1 80 ? -15.163 -0.304 -26.170 1.00 95.00 80 ILE A O 1
ATOM 673 N N . ASN A 1 81 ? -14.181 1.644 -25.673 1.00 93.75 81 ASN A N 1
ATOM 674 C CA . ASN A 1 81 ? -15.425 2.334 -25.399 1.00 93.75 81 ASN A CA 1
ATOM 675 C C . ASN A 1 81 ? -16.153 2.617 -26.722 1.00 93.75 81 ASN A C 1
ATOM 677 O O . ASN A 1 81 ? -15.682 3.414 -27.529 1.00 93.75 81 ASN A O 1
ATOM 681 N N . LYS A 1 82 ? -17.322 1.995 -26.915 1.00 93.81 82 LYS A N 1
ATOM 682 C CA . LYS A 1 82 ? -18.118 2.107 -28.149 1.00 93.81 82 LYS A CA 1
ATOM 683 C C . LYS A 1 82 ? -18.518 3.545 -28.505 1.00 93.81 82 LYS A C 1
ATOM 685 O O . LYS A 1 82 ? -18.712 3.833 -29.675 1.00 93.81 82 LYS A O 1
ATOM 690 N N . LYS A 1 83 ? -18.642 4.438 -27.516 1.00 94.00 83 LYS A N 1
ATOM 691 C CA . LYS A 1 83 ? -19.039 5.839 -27.734 1.00 94.00 83 LYS A CA 1
ATOM 692 C C . LYS A 1 83 ? -17.859 6.740 -28.086 1.00 94.00 83 LYS A C 1
ATOM 694 O O . LYS A 1 83 ? -18.015 7.665 -28.866 1.00 94.00 83 LYS A O 1
ATOM 699 N N . THR A 1 84 ? -16.695 6.509 -27.478 1.00 93.75 84 THR A N 1
ATOM 700 C CA . THR A 1 84 ? -15.539 7.416 -27.609 1.00 93.75 84 THR A CA 1
ATOM 701 C C . THR A 1 84 ? -14.418 6.869 -28.486 1.00 93.75 84 THR A C 1
ATOM 703 O O . THR A 1 84 ? -13.473 7.598 -28.772 1.00 93.75 84 THR A O 1
ATOM 706 N N . GLY A 1 85 ? -14.459 5.584 -28.852 1.00 94.38 85 GLY A N 1
ATOM 707 C CA . GLY A 1 85 ? -13.394 4.894 -29.589 1.00 94.38 85 GLY A CA 1
ATOM 708 C C . GLY A 1 85 ? -12.100 4.690 -28.791 1.00 94.38 85 GLY A C 1
ATOM 709 O O . GLY A 1 85 ? -11.136 4.136 -29.310 1.00 94.38 85 GLY A O 1
ATOM 710 N N . LYS A 1 86 ? -12.046 5.119 -27.522 1.00 95.25 86 LYS A N 1
ATOM 711 C CA . LYS A 1 86 ? -10.837 5.042 -26.688 1.00 95.25 86 LYS A CA 1
ATOM 712 C C . LYS A 1 86 ? -10.743 3.710 -25.948 1.00 95.25 86 LYS A C 1
ATOM 714 O O . LYS A 1 86 ? -11.751 3.151 -25.514 1.00 95.25 86 LYS A O 1
ATOM 719 N N . TYR A 1 87 ? -9.516 3.242 -25.729 1.00 94.44 87 TYR A N 1
ATOM 720 C CA . TYR A 1 87 ? -9.246 2.085 -24.877 1.00 94.44 87 TYR A CA 1
ATOM 721 C C . TYR A 1 87 ? -9.645 2.354 -23.423 1.00 94.44 87 TYR A C 1
ATOM 723 O O . TYR A 1 87 ? -9.279 3.376 -22.834 1.00 94.44 87 TYR A O 1
ATOM 731 N N . ASN A 1 88 ? -10.349 1.402 -22.815 1.00 91.88 88 ASN A N 1
ATOM 732 C CA . ASN A 1 88 ? -10.685 1.464 -21.400 1.00 91.88 88 ASN A CA 1
ATOM 733 C C . ASN A 1 88 ? -9.445 1.229 -20.528 1.00 91.88 88 ASN A C 1
ATOM 735 O O . ASN A 1 88 ? -8.566 0.416 -20.832 1.00 91.88 88 ASN A O 1
ATOM 739 N N . LYS A 1 89 ? -9.389 1.919 -19.384 1.00 90.00 89 LYS A N 1
ATOM 740 C CA . LYS A 1 89 ? -8.342 1.688 -18.385 1.00 90.00 89 LYS A CA 1
ATOM 741 C C . LYS A 1 89 ? -8.502 0.284 -17.801 1.00 90.00 89 LYS A C 1
ATOM 743 O O . LYS A 1 89 ? -9.516 -0.031 -17.194 1.00 90.00 89 LYS A O 1
ATOM 748 N N . LYS A 1 90 ? -7.454 -0.534 -17.907 1.00 91.31 90 LYS A N 1
ATOM 749 C CA . LYS A 1 90 ? -7.413 -1.872 -17.283 1.00 91.31 90 LYS A CA 1
ATOM 750 C C . LYS A 1 90 ? -7.083 -1.818 -15.790 1.00 91.31 90 LYS A C 1
ATOM 752 O O . LYS A 1 90 ? -7.336 -2.780 -15.072 1.00 91.31 90 LYS A O 1
ATOM 757 N N . LYS A 1 91 ? -6.480 -0.719 -15.321 1.00 89.00 91 LYS A N 1
ATOM 758 C CA . LYS A 1 91 ? -6.124 -0.509 -13.909 1.00 89.00 91 LYS A CA 1
ATOM 759 C C . LYS A 1 91 ? -7.389 -0.226 -13.090 1.00 89.00 91 LYS A C 1
ATOM 761 O O . LYS A 1 91 ? -8.155 0.653 -13.467 1.00 89.00 91 LYS A O 1
ATOM 766 N N . ARG A 1 92 ? -7.554 -0.939 -11.970 1.00 88.00 92 ARG A N 1
ATOM 767 C CA . ARG A 1 92 ? -8.604 -0.708 -10.961 1.00 88.00 92 ARG A CA 1
ATOM 768 C C . ARG A 1 92 ? -8.033 0.081 -9.773 1.00 88.00 92 ARG A C 1
ATOM 770 O O . ARG A 1 92 ? -7.420 1.127 -9.974 1.00 88.00 92 ARG A O 1
ATOM 777 N N . PHE A 1 93 ? -8.148 -0.441 -8.552 1.00 92.69 93 PHE A N 1
ATOM 778 C CA . PHE A 1 93 ? -7.815 0.268 -7.314 1.00 92.69 93 PHE A CA 1
ATOM 779 C C . PHE A 1 93 ? -6.371 0.084 -6.844 1.00 92.69 93 PHE A C 1
ATOM 781 O O . PHE A 1 93 ? -6.020 0.586 -5.784 1.00 92.69 93 PHE A O 1
ATOM 788 N N . GLY A 1 94 ? -5.500 -0.580 -7.612 1.00 91.75 94 GLY A N 1
ATOM 789 C CA . GLY A 1 94 ? -4.133 -0.885 -7.166 1.00 91.75 94 GLY A CA 1
ATOM 790 C C . GLY A 1 94 ? -3.338 0.332 -6.666 1.00 91.75 94 GLY A C 1
ATOM 791 O O . GLY A 1 94 ? -2.630 0.227 -5.668 1.00 91.75 94 GLY A O 1
ATOM 792 N N . LYS A 1 95 ? -3.496 1.508 -7.295 1.00 90.69 95 LYS A N 1
ATOM 793 C CA . LYS A 1 95 ? -2.847 2.745 -6.824 1.00 90.69 95 LYS A CA 1
ATOM 794 C C . LYS A 1 95 ? -3.484 3.282 -5.538 1.00 90.69 95 LYS A C 1
ATOM 796 O O . LYS A 1 95 ? -2.757 3.673 -4.631 1.00 90.69 95 LYS A O 1
ATOM 801 N N . SER A 1 96 ? -4.812 3.276 -5.449 1.00 93.00 96 SER A N 1
ATOM 802 C CA . SER A 1 96 ? -5.539 3.713 -4.252 1.00 93.00 96 SER A CA 1
ATOM 803 C C . SER A 1 96 ? -5.231 2.818 -3.054 1.00 93.00 96 SER A C 1
ATOM 805 O O . SER A 1 96 ? -4.911 3.331 -1.990 1.00 93.00 96 SER A O 1
ATOM 807 N N . LEU A 1 97 ? -5.220 1.496 -3.242 1.00 94.38 97 LEU A N 1
ATOM 808 C CA . LEU A 1 97 ? -4.873 0.522 -2.205 1.00 94.38 97 LEU A CA 1
ATOM 809 C C . LEU A 1 97 ? -3.433 0.693 -1.720 1.00 94.38 97 LEU A C 1
ATOM 811 O O . LEU A 1 97 ? -3.202 0.689 -0.518 1.00 94.38 97 LEU A O 1
ATOM 815 N N . ALA A 1 98 ? -2.476 0.918 -2.625 1.00 91.88 98 ALA A N 1
ATOM 816 C CA . ALA A 1 98 ? -1.092 1.194 -2.237 1.00 91.88 98 ALA A CA 1
ATOM 817 C C . ALA A 1 98 ? -0.948 2.502 -1.436 1.00 91.88 98 ALA A C 1
ATOM 819 O O . ALA A 1 98 ? -0.110 2.595 -0.544 1.00 91.88 98 ALA A O 1
ATOM 820 N N . ASN A 1 99 ? -1.763 3.514 -1.752 1.00 91.62 99 ASN A N 1
ATOM 821 C CA . ASN A 1 99 ? -1.726 4.813 -1.083 1.00 91.62 99 ASN A CA 1
ATOM 822 C C . ASN A 1 99 ? -2.488 4.834 0.252 1.00 91.62 99 ASN A C 1
ATOM 824 O O . ASN A 1 99 ? -2.102 5.577 1.145 1.00 91.62 99 ASN A O 1
ATOM 828 N N . LYS A 1 100 ? -3.591 4.090 0.376 1.00 93.50 100 LYS A N 1
ATOM 829 C CA . LYS A 1 100 ? -4.454 4.100 1.568 1.00 93.50 100 LYS A CA 1
ATOM 830 C C . LYS A 1 100 ? -4.154 2.953 2.527 1.00 93.50 100 LYS A C 1
ATOM 832 O O . LYS A 1 100 ? -4.350 3.114 3.718 1.00 93.50 100 LYS A O 1
ATOM 837 N N . ALA A 1 101 ? -3.641 1.833 2.019 1.00 95.06 101 ALA A N 1
ATOM 838 C CA . ALA A 1 101 ? -3.251 0.657 2.793 1.00 95.06 101 ALA A CA 1
ATOM 839 C C . ALA A 1 101 ? -4.296 0.236 3.856 1.00 95.06 101 ALA A C 1
ATOM 841 O O . ALA A 1 101 ? -3.945 0.122 5.027 1.00 95.06 101 ALA A O 1
ATOM 842 N N . PRO A 1 102 ? -5.570 0.009 3.475 1.00 95.31 102 PRO A N 1
ATOM 843 C CA . PRO A 1 102 ? -6.646 -0.253 4.434 1.00 95.31 102 PRO A CA 1
ATOM 844 C C . PRO A 1 102 ? -6.403 -1.516 5.271 1.00 95.31 102 PRO A C 1
ATOM 846 O O . PRO A 1 102 ? -6.593 -1.491 6.475 1.00 95.31 102 PRO A O 1
ATOM 849 N N . SER A 1 103 ? -5.869 -2.588 4.676 1.00 94.50 103 SER A N 1
ATOM 850 C CA . SER A 1 103 ? -5.501 -3.798 5.427 1.00 94.50 103 SER A CA 1
ATOM 851 C C . SER A 1 103 ? -4.453 -3.533 6.517 1.00 94.50 103 SER A C 1
ATOM 853 O O . SER A 1 103 ? -4.580 -4.079 7.603 1.00 94.50 103 SER A O 1
ATOM 855 N N . MET A 1 104 ? -3.463 -2.663 6.269 1.00 96.31 104 MET A N 1
ATOM 856 C CA . MET A 1 104 ? -2.478 -2.280 7.292 1.00 96.31 104 MET A CA 1
ATOM 857 C C . MET A 1 104 ? -3.146 -1.532 8.446 1.00 96.31 104 MET A C 1
ATOM 859 O O . MET A 1 104 ? -2.823 -1.787 9.600 1.00 96.31 104 MET A O 1
ATOM 863 N N . PHE A 1 105 ? -4.068 -0.622 8.130 1.00 97.19 105 PHE A N 1
ATOM 864 C CA . PHE A 1 105 ? -4.836 0.096 9.138 1.00 97.19 105 PHE A CA 1
ATOM 865 C C . PHE A 1 105 ? -5.668 -0.861 10.001 1.00 97.19 105 PHE A C 1
ATOM 867 O O . PHE A 1 105 ? -5.562 -0.801 11.221 1.00 97.19 105 PHE A O 1
ATOM 874 N N . LEU A 1 106 ? -6.410 -1.788 9.383 1.00 96.69 106 LEU A N 1
ATOM 875 C CA . LEU A 1 106 ? -7.199 -2.788 10.109 1.00 96.69 106 LEU A CA 1
ATOM 876 C C . LEU A 1 106 ? -6.325 -3.647 11.030 1.00 96.69 106 LEU A C 1
ATOM 878 O O . LEU A 1 106 ? -6.693 -3.865 12.175 1.00 96.69 106 LEU A O 1
ATOM 882 N N . THR A 1 107 ? -5.138 -4.065 10.578 1.00 96.44 107 THR A N 1
ATOM 883 C CA . THR A 1 107 ? -4.187 -4.801 11.427 1.00 96.44 107 THR A CA 1
ATOM 884 C C . THR A 1 107 ? -3.701 -3.971 12.617 1.00 96.44 107 THR A C 1
ATOM 886 O O . THR A 1 107 ? -3.611 -4.488 13.725 1.00 96.44 107 THR A O 1
ATOM 889 N N . ILE A 1 108 ? -3.373 -2.692 12.410 1.00 97.69 108 ILE A N 1
ATOM 890 C CA . ILE A 1 108 ? -2.945 -1.799 13.500 1.00 97.69 108 ILE A CA 1
ATOM 891 C C . ILE A 1 108 ? -4.079 -1.616 14.514 1.00 97.69 108 ILE A C 1
ATOM 893 O O . ILE A 1 108 ? -3.839 -1.704 15.717 1.00 97.69 108 ILE A O 1
ATOM 897 N N . LEU A 1 109 ? -5.301 -1.386 14.033 1.00 97.31 109 LEU A N 1
ATOM 898 C CA . LEU A 1 109 ? -6.477 -1.195 14.872 1.00 97.31 109 LEU A CA 1
ATOM 899 C C . LEU A 1 109 ? -6.798 -2.449 15.694 1.00 97.31 109 LEU A C 1
ATOM 901 O O . LEU A 1 109 ? -6.916 -2.359 16.912 1.00 97.31 109 LEU A O 1
ATOM 905 N N . ASP A 1 110 ? -6.849 -3.610 15.044 1.00 96.75 110 ASP A N 1
ATOM 906 C CA . ASP A 1 110 ? -7.107 -4.905 15.680 1.00 96.75 110 ASP A CA 1
ATOM 907 C C . ASP A 1 110 ? -6.050 -5.251 16.743 1.00 96.75 110 ASP A C 1
ATOM 909 O O . ASP A 1 110 ? -6.386 -5.656 17.850 1.00 96.75 110 ASP A O 1
ATOM 913 N N . ASN A 1 111 ? -4.765 -4.990 16.476 1.00 97.00 111 ASN A N 1
ATOM 914 C CA . ASN A 1 111 ? -3.706 -5.199 17.470 1.00 97.00 111 ASN A CA 1
ATOM 915 C C . ASN A 1 111 ? -3.906 -4.356 18.739 1.00 97.00 111 ASN A C 1
ATOM 917 O O . ASN A 1 111 ? -3.625 -4.827 19.842 1.00 97.00 111 ASN A O 1
ATOM 921 N N . LYS A 1 112 ? -4.371 -3.110 18.601 1.00 95.94 112 LYS A N 1
ATOM 922 C CA . LYS A 1 112 ? -4.635 -2.245 19.757 1.00 95.94 112 LYS A CA 1
ATOM 923 C C . LYS A 1 112 ? -5.920 -2.634 20.490 1.00 95.94 112 LYS A C 1
ATOM 925 O O . LYS A 1 112 ? -5.938 -2.575 21.713 1.00 95.94 112 LYS A O 1
ATOM 930 N N . LEU A 1 113 ? -6.963 -3.054 19.772 1.00 96.12 113 LEU A N 1
ATOM 931 C CA . LEU A 1 113 ? -8.169 -3.619 20.388 1.00 96.12 113 LEU A CA 1
ATOM 932 C C . LEU A 1 113 ? -7.818 -4.847 21.231 1.00 96.12 113 LEU A C 1
ATOM 934 O O . LEU A 1 113 ? -8.176 -4.903 22.404 1.00 96.12 113 LEU A O 1
ATOM 938 N N . LYS A 1 114 ? -7.009 -5.758 20.676 1.00 96.12 114 LYS A N 1
ATOM 939 C CA . LYS A 1 114 ? -6.545 -6.970 21.366 1.00 96.12 114 LYS A CA 1
ATOM 940 C C . LYS A 1 114 ? -5.750 -6.668 22.623 1.00 96.12 114 LYS A C 1
ATOM 942 O O . LYS A 1 114 ? -5.900 -7.367 23.620 1.00 96.12 114 LYS A O 1
ATOM 947 N N . PHE A 1 115 ? -4.942 -5.610 22.607 1.00 93.94 115 PHE A N 1
ATOM 948 C CA . PHE A 1 115 ? -4.251 -5.137 23.807 1.00 93.94 115 PHE A CA 1
ATOM 949 C C . PHE A 1 115 ? -5.230 -4.718 24.921 1.00 93.94 115 PHE A C 1
ATOM 951 O O . PHE A 1 115 ? -4.933 -4.912 26.097 1.00 93.94 115 PHE A O 1
ATOM 958 N N . ASN A 1 116 ? -6.414 -4.223 24.555 1.00 91.00 116 ASN A N 1
ATOM 959 C CA . ASN A 1 116 ? -7.486 -3.837 25.474 1.00 91.00 116 ASN A CA 1
ATOM 960 C C . ASN A 1 116 ? -8.497 -4.970 25.755 1.00 91.00 116 ASN A C 1
ATOM 962 O O . ASN A 1 116 ? -9.514 -4.720 26.398 1.00 91.00 116 ASN A O 1
ATOM 966 N N . GLY A 1 117 ? -8.239 -6.199 25.294 1.00 93.88 117 GLY A N 1
ATOM 967 C CA . GLY A 1 117 ? -9.137 -7.344 25.484 1.00 93.88 117 GLY A CA 1
ATOM 968 C C . GLY A 1 117 ? -10.352 -7.380 24.549 1.00 93.88 117 GLY A C 1
ATOM 969 O O . GLY A 1 117 ? -11.300 -8.105 24.829 1.00 93.88 117 GLY A O 1
ATOM 970 N N . GLU A 1 118 ? -10.327 -6.617 23.456 1.00 94.56 118 GLU A N 1
ATOM 971 C CA . GLU A 1 118 ? -11.383 -6.555 22.438 1.00 94.56 118 GLU A CA 1
ATOM 972 C C . GLU A 1 118 ? -10.862 -7.051 21.082 1.00 94.56 118 GLU A C 1
ATOM 974 O O . GLU A 1 118 ? -9.662 -7.256 20.891 1.00 94.56 118 GLU A O 1
ATOM 979 N N . GLU A 1 119 ? -11.750 -7.213 20.107 1.00 93.06 119 GLU A N 1
ATOM 980 C CA . GLU A 1 119 ? -11.383 -7.574 18.737 1.00 93.06 119 GLU A CA 1
ATOM 981 C C . GLU A 1 119 ? -12.198 -6.797 17.703 1.00 93.06 119 GLU A C 1
ATOM 983 O O . GLU A 1 119 ? -13.201 -6.152 18.015 1.00 93.06 119 GLU A O 1
ATOM 988 N N . LEU A 1 120 ? -11.709 -6.804 16.467 1.00 92.69 120 LEU A N 1
ATOM 989 C CA . LEU A 1 120 ? -12.394 -6.204 15.330 1.00 92.69 120 LEU A CA 1
ATOM 990 C C . LEU A 1 120 ? -13.525 -7.131 14.842 1.00 92.69 120 LEU A C 1
ATOM 992 O O . LEU A 1 120 ? -13.268 -8.310 14.598 1.00 92.69 120 LEU A O 1
ATOM 996 N N . TYR A 1 121 ? -14.732 -6.588 14.652 1.00 89.50 121 TYR A N 1
ATOM 997 C CA . TYR A 1 121 ? -15.919 -7.321 14.185 1.00 89.50 121 TYR A CA 1
ATOM 998 C C . TYR A 1 121 ? -16.255 -7.047 12.718 1.00 89.50 121 TYR A C 1
ATOM 1000 O O . TYR A 1 121 ? -15.953 -5.931 12.234 1.00 89.50 121 TYR A O 1
#

Secondary structure (DSSP, 8-state):
-GGGB-TTS-B-SS--SPPP--HHHHHHHHHHHHHHHHHHHHHHHHHHHHHHHHHHH-S-B------HHHHHPPPSS--B-TTT-PBPP---SHHHHHHH-HHHHHHHHHHHHHHTT--B-